Protein AF-A0AAW8TVM4-F1 (afdb_monomer)

Radius of gyration: 11.34 Å; Cα contacts (8 Å, |Δi|>4): 92; chains: 1; bounding box: 29×24×25 Å

pLDDT: mean 86.79, std 11.61, range [40.19, 93.81]

Secondary structure (DSSP, 8-state):
--PEEEEEEETTEEEEEEEES-HHHHHHHHHHHHHHTT-GGGGGGEEEEETTEEEESS-----

Solvent-accessible surface area (backbone atoms only — not comparable to full-atom values): 3850 Å² total; per-residue (Å²): 133,90,55,35,43,30,29,31,57,56,94,91,37,80,45,81,72,50,71,32,87,47,77,85,52,46,57,64,55,47,51,51,52,25,54,78,68,73,38,62,89,43,49,85,37,27,33,34,34,53,99,87,44,80,42,67,72,52,75,78,80,87,125

Organism: NCBI:txid57732

Structure (mmCIF, N/CA/C/O backbone):
data_AF-A0AAW8TVM4-F1
#
_entry.id   AF-A0AAW8TVM4-F1
#
loop_
_atom_site.group_PDB
_atom_site.id
_atom_site.type_symbol
_atom_site.label_atom_id
_atom_site.label_alt_id
_atom_site.label_comp_id
_atom_site.label_asym_id
_atom_site.label_entity_id
_atom_site.label_seq_id
_atom_site.pdbx_PDB_ins_code
_atom_site.Cartn_x
_atom_site.Cartn_y
_atom_site.Cartn_z
_atom_site.occupancy
_atom_site.B_iso_or_equiv
_atom_site.auth_seq_id
_atom_site.auth_comp_id
_atom_site.auth_asym_id
_atom_site.auth_atom_id
_atom_site.pdbx_PDB_model_num
ATOM 1 N N . MET A 1 1 ? -16.045 -4.332 -7.995 1.00 51.19 1 MET A N 1
ATOM 2 C CA . MET A 1 1 ? -14.598 -4.588 -8.130 1.00 51.19 1 MET A CA 1
ATOM 3 C C . MET A 1 1 ? -14.057 -4.782 -6.727 1.00 51.19 1 MET A C 1
ATOM 5 O O . MET A 1 1 ? -14.066 -3.825 -5.965 1.00 51.19 1 MET A O 1
ATOM 9 N N . ASN A 1 2 ? -13.708 -6.016 -6.362 1.00 67.38 2 ASN A N 1
ATOM 10 C CA . ASN A 1 2 ? -13.119 -6.349 -5.059 1.00 67.38 2 ASN A CA 1
ATOM 11 C C . ASN A 1 2 ? -11.595 -6.225 -5.174 1.00 67.38 2 ASN A C 1
ATOM 13 O O . ASN A 1 2 ? -10.897 -7.229 -5.179 1.00 67.38 2 ASN A O 1
ATOM 17 N N . GLY A 1 3 ? -11.113 -5.001 -5.382 1.00 82.69 3 GLY A N 1
ATOM 18 C CA . GLY A 1 3 ? -9.684 -4.722 -5.485 1.00 82.69 3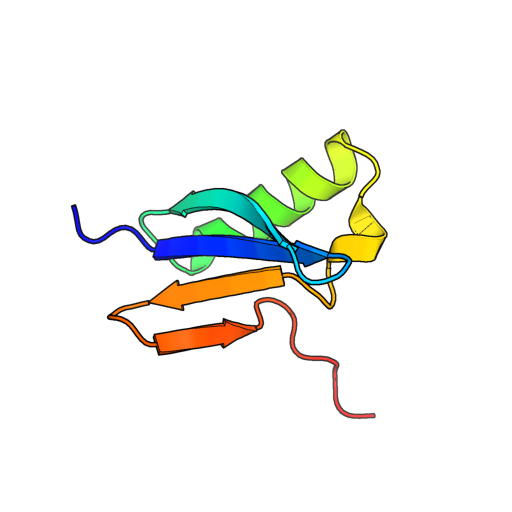 GLY A CA 1
ATOM 19 C C . GLY A 1 3 ? -9.073 -4.458 -4.111 1.00 82.69 3 GLY A C 1
ATOM 20 O O . GLY A 1 3 ? -9.718 -3.878 -3.235 1.00 82.69 3 GLY A O 1
ATOM 21 N N . ILE A 1 4 ? -7.826 -4.869 -3.933 1.00 91.69 4 ILE A N 1
ATOM 22 C CA . ILE A 1 4 ? -7.028 -4.639 -2.735 1.00 91.69 4 ILE A CA 1
ATOM 23 C C . ILE A 1 4 ? -6.402 -3.255 -2.847 1.00 91.69 4 ILE A C 1
ATOM 25 O O . ILE A 1 4 ? -5.609 -2.989 -3.746 1.00 91.69 4 ILE A O 1
ATOM 29 N N . LEU A 1 5 ? -6.769 -2.349 -1.947 1.00 92.38 5 LEU A N 1
ATOM 30 C CA . LEU A 1 5 ? -6.322 -0.959 -2.012 1.00 92.38 5 LEU A CA 1
ATOM 31 C C . LEU A 1 5 ? -5.048 -0.783 -1.195 1.00 92.38 5 LEU A C 1
ATOM 33 O O . LEU A 1 5 ? -5.085 -0.986 0.014 1.00 92.38 5 LEU A O 1
ATOM 37 N N . ALA A 1 6 ? -3.954 -0.332 -1.806 1.00 93.19 6 ALA A N 1
ATOM 38 C CA . ALA A 1 6 ? -2.713 -0.057 -1.090 1.00 93.19 6 ALA A CA 1
ATOM 39 C C . ALA A 1 6 ? -2.394 1.437 -0.987 1.00 93.19 6 ALA A C 1
ATOM 41 O O . ALA A 1 6 ? -2.650 2.234 -1.897 1.00 93.19 6 ALA A O 1
ATOM 42 N N . TYR A 1 7 ? -1.812 1.826 0.144 1.00 93.81 7 TYR A N 1
ATOM 43 C CA . TYR A 1 7 ? -1.448 3.204 0.438 1.00 93.81 7 TYR A CA 1
ATOM 44 C C . TYR A 1 7 ? -0.316 3.303 1.460 1.00 93.81 7 TYR A C 1
ATOM 46 O O . TYR A 1 7 ? -0.156 2.451 2.328 1.00 93.81 7 TYR A O 1
ATOM 54 N N . ALA A 1 8 ? 0.431 4.403 1.408 1.00 93.25 8 ALA A N 1
ATOM 55 C CA . ALA A 1 8 ? 1.410 4.768 2.425 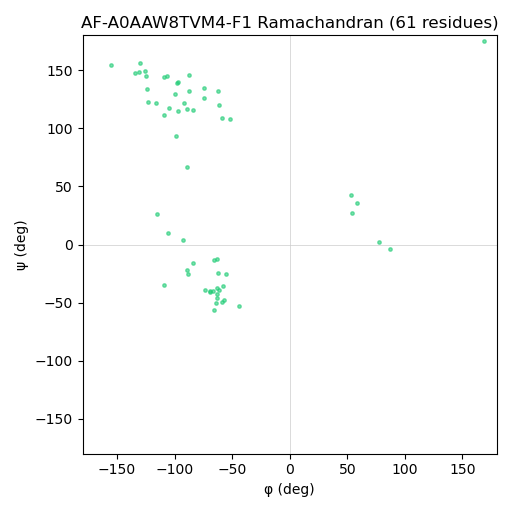1.00 93.25 8 ALA A CA 1
ATOM 56 C C . ALA A 1 8 ? 0.825 5.785 3.418 1.00 93.25 8 ALA A C 1
ATOM 58 O O . ALA A 1 8 ? 0.145 6.732 3.018 1.00 93.25 8 ALA A O 1
ATOM 59 N N . LYS A 1 9 ? 1.106 5.638 4.715 1.00 93.25 9 LYS A N 1
ATOM 60 C CA . LYS A 1 9 ? 0.737 6.606 5.764 1.00 93.25 9 LYS A CA 1
ATOM 61 C C . LYS A 1 9 ? 1.924 7.507 6.106 1.00 93.25 9 LYS A 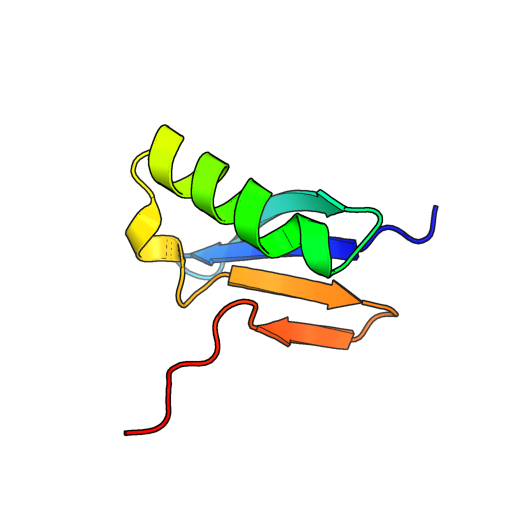C 1
ATOM 63 O O . LYS A 1 9 ? 2.724 7.177 6.972 1.00 93.25 9 LYS A O 1
ATOM 68 N N . ILE A 1 10 ? 2.022 8.669 5.465 1.00 90.69 10 ILE A N 1
ATOM 69 C CA . ILE A 1 10 ? 3.150 9.599 5.634 1.00 90.69 10 ILE A CA 1
ATOM 70 C C . ILE A 1 10 ? 2.650 10.911 6.240 1.00 90.69 10 ILE A C 1
ATOM 72 O O . ILE A 1 10 ? 1.767 11.563 5.684 1.00 90.69 10 ILE A O 1
ATOM 76 N N . GLY A 1 11 ? 3.192 11.301 7.399 1.00 86.44 11 GLY A N 1
ATOM 77 C CA . GLY A 1 11 ? 2.851 12.573 8.055 1.00 86.44 11 GLY A CA 1
ATOM 78 C C . GLY A 1 11 ? 1.358 12.732 8.377 1.00 86.44 11 GLY A C 1
ATOM 79 O O . GLY A 1 11 ? 0.806 13.818 8.220 1.00 86.44 11 GLY A O 1
ATOM 80 N N . GLY A 1 12 ? 0.679 11.639 8.746 1.00 86.56 12 GLY A N 1
ATOM 81 C CA . GLY A 1 12 ? -0.762 11.630 9.034 1.00 86.56 12 GLY A CA 1
ATOM 82 C C . GLY A 1 12 ? -1.672 11.639 7.798 1.00 86.56 12 GLY A C 1
ATOM 83 O O . GLY A 1 12 ? -2.892 11.635 7.947 1.00 86.56 12 GLY A O 1
ATOM 84 N N . LYS A 1 13 ? -1.114 11.617 6.580 1.00 90.31 13 LYS A N 1
ATOM 85 C CA . LYS A 1 13 ? -1.868 11.527 5.323 1.00 90.31 13 LYS A CA 1
ATOM 86 C C . LYS A 1 13 ? -1.742 10.140 4.703 1.00 90.31 13 LYS A C 1
ATOM 88 O O . LYS A 1 13 ? -0.683 9.518 4.769 1.00 90.31 13 LYS A O 1
ATOM 93 N N . LYS A 1 14 ? -2.822 9.674 4.070 1.00 92.62 14 LYS A N 1
ATOM 94 C CA . LYS A 1 14 ? -2.815 8.464 3.239 1.00 92.62 14 LYS A CA 1
ATOM 95 C C . LYS A 1 14 ? -2.454 8.854 1.808 1.00 92.62 14 LYS A C 1
ATOM 97 O O . LYS A 1 14 ? -3.198 9.601 1.179 1.00 92.62 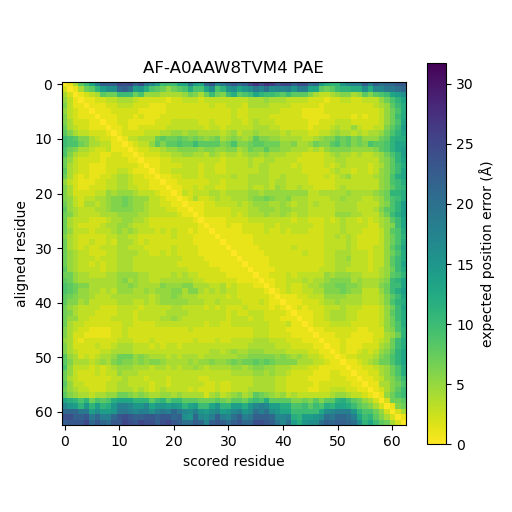14 LYS A O 1
ATOM 102 N N . GLN A 1 15 ? -1.333 8.352 1.310 1.00 92.50 15 GLN A N 1
ATOM 103 C CA . GLN A 1 15 ? -0.955 8.437 -0.094 1.00 92.50 15 GLN A CA 1
ATOM 104 C C . GLN A 1 15 ? -1.332 7.149 -0.799 1.00 92.50 15 GLN A C 1
ATOM 106 O O . GLN A 1 15 ? -0.776 6.099 -0.498 1.00 92.50 15 GLN A O 1
ATOM 111 N N . PHE A 1 16 ? -2.269 7.244 -1.735 1.00 91.44 16 PHE A N 1
ATOM 112 C CA . PHE A 1 16 ? -2.668 6.121 -2.571 1.00 91.44 16 PHE A CA 1
ATOM 113 C C . PHE A 1 16 ? -1.487 5.637 -3.420 1.00 91.44 16 PHE A C 1
ATOM 115 O O . PHE A 1 16 ? -0.793 6.455 -4.027 1.00 91.44 16 PHE A O 1
ATOM 122 N N . LEU A 1 17 ? -1.263 4.323 -3.429 1.00 90.44 17 LEU A N 1
ATOM 123 C CA . LEU A 1 17 ? -0.206 3.674 -4.208 1.00 90.44 17 LEU A CA 1
ATOM 124 C C . LEU A 1 17 ? -0.784 2.868 -5.371 1.00 90.44 17 LEU A C 1
ATOM 126 O O . LEU A 1 17 ? -0.189 2.847 -6.441 1.00 90.44 17 LEU A O 1
ATOM 130 N N . GLY A 1 18 ? -1.952 2.251 -5.186 1.00 90.69 18 GLY A N 1
ATOM 131 C CA . GLY A 1 18 ? -2.585 1.463 -6.237 1.00 90.69 18 GLY A CA 1
ATOM 132 C C . GLY A 1 18 ? -3.762 0.636 -5.744 1.00 90.69 18 GLY A C 1
ATOM 133 O O . GLY A 1 18 ? -4.084 0.605 -4.553 1.00 90.69 18 GLY A O 1
ATOM 134 N N . THR A 1 19 ? -4.429 -0.020 -6.688 1.00 91.75 19 THR A N 1
ATOM 135 C CA . THR A 1 19 ? -5.413 -1.073 -6.423 1.00 91.75 19 THR A CA 1
ATOM 136 C C . THR A 1 19 ? -4.967 -2.319 -7.169 1.00 91.75 19 THR A C 1
ATOM 138 O O . THR A 1 19 ? -4.602 -2.210 -8.334 1.00 91.75 19 THR A O 1
ATOM 141 N N . PHE A 1 20 ? -4.992 -3.461 -6.495 1.00 90.56 20 PHE A N 1
ATOM 142 C CA . PHE A 1 20 ? -4.435 -4.722 -6.977 1.00 90.56 20 PHE A CA 1
ATOM 143 C C . PHE A 1 20 ? -5.497 -5.814 -6.937 1.00 90.56 20 PHE A C 1
ATOM 145 O O . PHE A 1 20 ? -6.373 -5.792 -6.071 1.00 90.56 20 PHE A O 1
ATOM 152 N N . ASP A 1 21 ? -5.416 -6.776 -7.847 1.00 88.75 21 ASP A N 1
ATOM 153 C CA . ASP A 1 21 ? -6.351 -7.903 -7.890 1.00 88.75 21 ASP A CA 1
ATOM 154 C C . ASP A 1 21 ? -5.874 -9.091 -7.033 1.00 88.75 21 ASP A C 1
ATOM 156 O O . ASP A 1 21 ? -6.697 -9.885 -6.573 1.00 88.75 21 ASP A O 1
ATOM 160 N N . SER A 1 22 ? -4.568 -9.181 -6.746 1.00 87.81 22 SER A N 1
ATOM 161 C CA . SER A 1 22 ? -3.967 -10.220 -5.904 1.00 87.81 22 SER A CA 1
ATOM 162 C C . SER A 1 22 ? -2.974 -9.660 -4.884 1.00 87.81 22 SER A C 1
ATOM 164 O O . SER A 1 22 ? -2.270 -8.691 -5.159 1.00 87.81 22 SER A O 1
ATOM 166 N N . ILE A 1 23 ? -2.875 -10.301 -3.711 1.00 86.31 23 ILE A N 1
ATOM 167 C CA . ILE A 1 23 ? -1.905 -9.945 -2.657 1.00 86.31 23 ILE A CA 1
ATOM 168 C C . ILE A 1 23 ? -0.468 -10.137 -3.153 1.00 86.31 23 ILE A C 1
ATOM 170 O O . ILE A 1 23 ? 0.400 -9.318 -2.845 1.00 86.31 23 ILE A O 1
ATOM 174 N N . ASP A 1 24 ? -0.231 -11.185 -3.945 1.00 87.56 24 ASP A N 1
ATOM 175 C CA . ASP A 1 24 ? 1.088 -11.523 -4.490 1.00 87.56 24 ASP A CA 1
ATOM 176 C C . ASP A 1 24 ? 1.653 -10.427 -5.409 1.00 87.56 24 ASP A C 1
ATOM 178 O O . ASP A 1 24 ? 2.868 -10.298 -5.544 1.00 87.56 24 ASP A O 1
ATOM 182 N N . GLU A 1 25 ? 0.785 -9.604 -6.005 1.00 89.31 25 GLU A N 1
ATOM 183 C CA . GLU A 1 25 ? 1.169 -8.523 -6.921 1.00 89.31 25 GLU A CA 1
ATOM 184 C C . GLU A 1 25 ? 1.463 -7.205 -6.186 1.00 89.31 25 GLU A C 1
ATOM 186 O O . GLU A 1 25 ? 2.274 -6.406 -6.650 1.00 89.31 25 GLU A O 1
ATOM 191 N N . ILE A 1 26 ? 0.885 -6.996 -4.995 1.00 90.88 26 ILE A N 1
ATOM 192 C CA . ILE A 1 26 ? 0.986 -5.729 -4.247 1.00 90.88 26 ILE A CA 1
ATOM 193 C C . ILE A 1 26 ? 2.440 -5.377 -3.947 1.00 90.88 26 ILE A C 1
ATOM 195 O O . ILE A 1 26 ? 2.872 -4.246 -4.159 1.00 90.88 26 ILE A O 1
ATOM 199 N N . ARG A 1 27 ? 3.198 -6.336 -3.407 1.00 90.31 27 ARG A N 1
ATOM 200 C CA . ARG A 1 27 ? 4.573 -6.097 -2.964 1.00 90.31 27 ARG A CA 1
ATOM 201 C C . ARG A 1 27 ? 5.523 -5.757 -4.116 1.00 90.31 27 ARG A C 1
ATOM 203 O O . ARG A 1 27 ? 6.128 -4.693 -4.029 1.00 90.31 27 ARG A O 1
ATOM 210 N N . PRO A 1 28 ? 5.671 -6.584 -5.170 1.00 92.00 28 PRO A N 1
ATOM 211 C CA . PRO A 1 28 ? 6.602 -6.275 -6.254 1.00 92.00 28 PRO A CA 1
ATOM 212 C C . PRO A 1 28 ? 6.249 -4.971 -6.982 1.00 92.00 28 PRO A C 1
ATOM 214 O O . PRO A 1 28 ? 7.150 -4.191 -7.288 1.00 92.00 28 PRO A O 1
ATOM 217 N N . GLU A 1 29 ? 4.963 -4.684 -7.206 1.00 92.12 29 GLU A N 1
ATOM 218 C CA . GLU A 1 29 ? 4.554 -3.441 -7.869 1.00 92.12 29 GLU A CA 1
ATOM 219 C C . GLU A 1 29 ? 4.800 -2.204 -6.999 1.00 92.12 29 GLU A C 1
ATOM 221 O O . GLU A 1 29 ? 5.265 -1.172 -7.493 1.00 92.12 29 GLU A O 1
ATOM 226 N N . ILE A 1 30 ? 4.541 -2.291 -5.691 1.00 92.44 30 ILE A N 1
ATOM 227 C CA . ILE A 1 30 ? 4.844 -1.190 -4.775 1.00 92.44 30 ILE A CA 1
ATOM 228 C C . ILE A 1 30 ? 6.346 -1.013 -4.604 1.00 92.44 30 ILE A C 1
ATOM 230 O O . ILE A 1 30 ? 6.796 0.129 -4.618 1.00 92.44 30 ILE A O 1
ATOM 234 N N . ASP A 1 31 ? 7.128 -2.085 -4.491 1.00 91.44 31 ASP A N 1
ATOM 235 C CA . ASP A 1 31 ? 8.590 -1.999 -4.421 1.00 91.44 31 ASP A CA 1
ATOM 236 C C . ASP A 1 31 ? 9.137 -1.267 -5.654 1.00 91.44 31 ASP A C 1
ATOM 238 O O . ASP A 1 31 ? 9.881 -0.295 -5.511 1.00 91.44 31 ASP A O 1
ATOM 242 N N . GLN A 1 32 ? 8.679 -1.638 -6.854 1.00 91.50 32 GLN A N 1
ATOM 243 C CA . GLN A 1 32 ? 9.063 -0.968 -8.095 1.00 91.50 32 GLN A CA 1
ATOM 244 C C . GLN A 1 32 ? 8.612 0.500 -8.127 1.00 91.50 32 GLN A C 1
ATOM 246 O O . GLN A 1 32 ? 9.381 1.376 -8.527 1.00 91.50 32 GLN A O 1
ATOM 251 N N . HIS A 1 33 ? 7.390 0.802 -7.678 1.00 90.19 33 HIS A N 1
ATOM 252 C CA . HIS A 1 33 ? 6.890 2.175 -7.596 1.00 90.19 33 HIS A CA 1
ATOM 253 C C . HIS A 1 33 ? 7.717 3.024 -6.619 1.00 90.19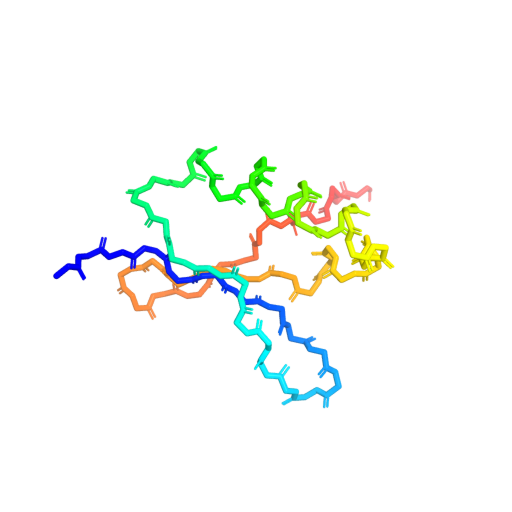 33 HIS A C 1
ATOM 255 O O . HIS A 1 33 ? 8.106 4.153 -6.927 1.00 90.19 33 HIS A O 1
ATOM 261 N N . LEU A 1 34 ? 8.007 2.496 -5.430 1.00 91.12 34 LEU A N 1
ATOM 262 C CA . LEU A 1 34 ? 8.796 3.186 -4.416 1.00 91.12 34 LEU A CA 1
ATOM 263 C C . LEU A 1 34 ? 10.242 3.374 -4.871 1.00 91.12 34 LEU A C 1
ATOM 265 O O . LEU A 1 34 ? 10.789 4.453 -4.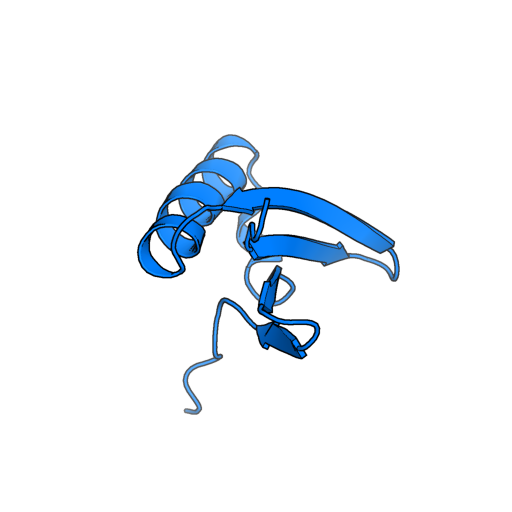655 1.00 91.12 34 LEU A O 1
ATOM 269 N N . GLU A 1 35 ? 10.847 2.386 -5.524 1.00 92.38 35 GLU A N 1
ATOM 270 C CA . GLU A 1 35 ? 12.192 2.499 -6.087 1.00 92.38 35 GLU A CA 1
ATOM 271 C C . GLU A 1 35 ? 12.245 3.554 -7.199 1.00 92.38 35 GLU A C 1
ATOM 273 O O . GLU A 1 35 ? 13.044 4.490 -7.121 1.00 92.38 35 GLU A O 1
ATOM 278 N N . PHE A 1 36 ? 11.328 3.488 -8.171 1.00 92.00 36 PHE A N 1
ATOM 279 C CA . PHE A 1 36 ? 11.250 4.437 -9.287 1.00 92.00 36 PHE A CA 1
ATOM 280 C C . PHE A 1 36 ? 11.085 5.889 -8.815 1.00 92.00 36 PHE A C 1
ATOM 282 O O . PHE A 1 36 ? 11.648 6.81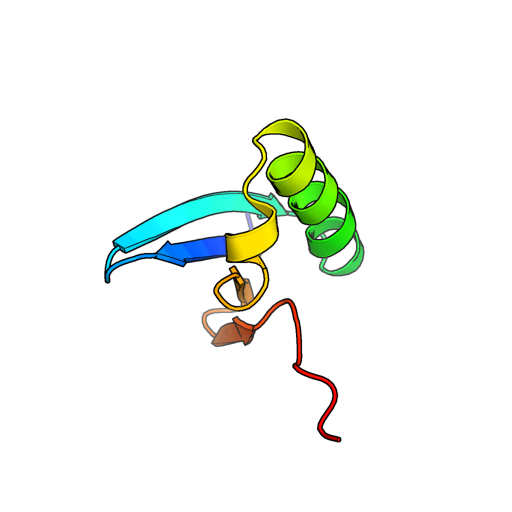7 -9.395 1.00 92.00 36 PHE A O 1
ATOM 289 N N . HIS A 1 37 ? 10.337 6.097 -7.729 1.00 88.75 37 HIS A N 1
ATOM 290 C CA . HIS A 1 37 ? 10.114 7.415 -7.140 1.00 88.75 37 HIS A CA 1
ATOM 291 C C . HIS A 1 37 ? 11.101 7.787 -6.021 1.00 88.75 37 HIS A C 1
ATOM 293 O O . HIS A 1 37 ? 10.938 8.849 -5.417 1.00 88.75 37 HIS A O 1
ATOM 299 N N . ASN A 1 38 ? 12.106 6.951 -5.740 1.00 90.19 38 ASN A N 1
ATOM 300 C CA . ASN A 1 38 ? 13.078 7.122 -4.656 1.00 90.19 38 ASN A CA 1
ATOM 301 C C . ASN A 1 38 ? 12.423 7.345 -3.271 1.00 90.19 38 ASN A C 1
ATOM 303 O O . ASN A 1 38 ? 12.812 8.207 -2.481 1.00 90.19 38 ASN A O 1
ATOM 307 N N . LYS A 1 39 ? 11.370 6.571 -2.998 1.00 90.31 39 LYS A N 1
ATOM 308 C CA . LYS A 1 39 ? 10.532 6.581 -1.790 1.00 90.31 39 LYS A CA 1
ATOM 309 C C . LYS A 1 39 ? 10.643 5.279 -0.997 1.00 90.31 39 LYS A C 1
ATOM 311 O O . LYS A 1 39 ? 9.730 4.936 -0.256 1.00 90.31 39 LYS A O 1
ATOM 316 N N . LEU A 1 40 ? 11.761 4.561 -1.099 1.00 87.88 40 LEU A N 1
ATOM 317 C CA . LEU A 1 40 ? 11.995 3.328 -0.332 1.00 87.88 40 LEU A CA 1
ATOM 318 C C . LEU A 1 40 ? 11.841 3.528 1.187 1.00 87.88 40 LEU A C 1
ATOM 320 O O . LEU A 1 40 ? 11.453 2.605 1.894 1.00 87.88 40 LEU A O 1
ATOM 324 N N . SER A 1 41 ? 12.042 4.748 1.695 1.00 89.12 41 SER A N 1
ATOM 325 C CA . SER A 1 41 ? 11.772 5.111 3.095 1.00 89.12 41 SER A CA 1
ATOM 326 C C . SER A 1 41 ? 10.298 5.006 3.507 1.00 89.12 41 SER A C 1
ATOM 328 O O . SER A 1 41 ? 9.988 5.071 4.694 1.00 89.12 41 SER A O 1
ATOM 330 N N . TRP A 1 42 ? 9.376 4.861 2.551 1.00 90.75 42 TRP A N 1
ATOM 331 C CA . TRP A 1 42 ? 7.946 4.713 2.810 1.00 90.75 42 TRP A CA 1
ATOM 332 C C . TRP A 1 42 ? 7.552 3.272 3.118 1.00 90.75 42 TRP A C 1
ATOM 334 O O . TRP A 1 42 ? 6.473 3.080 3.669 1.00 90.75 42 TRP A O 1
ATOM 344 N N . THR A 1 43 ? 8.412 2.293 2.813 1.00 90.12 43 THR A N 1
ATOM 345 C CA . THR A 1 43 ? 8.175 0.856 3.040 1.00 90.12 43 THR A CA 1
ATOM 346 C C . THR A 1 43 ? 7.562 0.536 4.416 1.00 90.12 43 THR A C 1
ATOM 348 O O . THR A 1 43 ? 6.467 -0.024 4.430 1.00 90.12 43 THR A O 1
ATOM 351 N N . PRO A 1 44 ? 8.094 0.975 5.579 1.00 90.44 44 PRO A N 1
ATOM 352 C CA . PRO A 1 44 ? 7.494 0.643 6.883 1.00 90.44 44 PRO A CA 1
ATOM 353 C C . PRO A 1 44 ? 6.103 1.260 7.112 1.00 90.44 44 PRO A C 1
ATOM 355 O O . PRO A 1 44 ? 5.388 0.882 8.042 1.00 90.44 44 PRO A O 1
ATOM 358 N N . PHE A 1 45 ? 5.710 2.218 6.272 1.00 92.75 45 PHE A N 1
ATOM 359 C CA . PHE A 1 45 ? 4.441 2.929 6.340 1.00 92.75 45 PHE A CA 1
ATOM 360 C C . PHE A 1 45 ? 3.451 2.489 5.259 1.00 92.75 45 PHE A C 1
ATOM 362 O O . PHE A 1 45 ? 2.435 3.166 5.085 1.00 92.75 45 PHE A O 1
ATOM 369 N N . VAL A 1 46 ? 3.722 1.410 4.519 1.00 93.12 46 VAL A N 1
ATOM 370 C CA . VAL A 1 46 ? 2.803 0.885 3.503 1.00 93.12 46 VAL A CA 1
ATOM 371 C C . VAL A 1 46 ? 1.807 -0.094 4.113 1.00 93.12 46 VAL A C 1
ATOM 373 O O . VAL A 1 46 ? 2.168 -1.038 4.818 1.00 93.12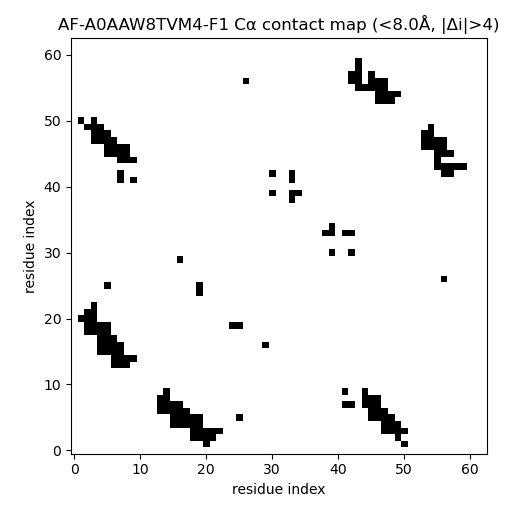 46 VAL A O 1
ATOM 376 N N . TYR A 1 47 ? 0.542 0.121 3.773 1.00 93.50 47 TYR A N 1
ATOM 377 C CA . TYR A 1 47 ? -0.595 -0.682 4.187 1.00 93.50 47 TYR A CA 1
ATOM 378 C C . TYR A 1 47 ? -1.442 -1.063 2.976 1.00 93.50 47 TYR A C 1
ATOM 380 O O . TYR A 1 47 ? -1.458 -0.350 1.970 1.00 93.50 47 TYR A O 1
ATOM 388 N N . PHE A 1 48 ? -2.195 -2.149 3.099 1.00 93.44 48 PHE A N 1
ATOM 389 C CA . PHE A 1 48 ? -3.223 -2.530 2.142 1.00 93.44 48 PHE A CA 1
ATOM 390 C C . PHE A 1 48 ? -4.540 -2.875 2.844 1.00 93.44 48 PHE A C 1
ATOM 392 O O . PHE A 1 48 ? -4.550 -3.332 3.985 1.00 93.44 48 PHE A O 1
ATOM 399 N N . LEU A 1 49 ? -5.658 -2.606 2.171 1.00 92.19 49 LEU A N 1
ATOM 400 C CA . LEU A 1 49 ? -7.016 -2.891 2.623 1.00 92.19 49 LEU A CA 1
ATOM 401 C C . LEU A 1 49 ? -7.562 -4.094 1.865 1.00 92.19 49 LEU A C 1
ATOM 403 O O . LEU A 1 49 ? -7.764 -4.020 0.652 1.00 92.19 49 LEU A O 1
ATOM 407 N N . LEU A 1 50 ? -7.853 -5.162 2.596 1.00 89.50 50 LEU A N 1
ATOM 408 C CA . LEU A 1 50 ? -8.451 -6.389 2.089 1.00 89.50 50 LEU A CA 1
ATOM 409 C C . LEU A 1 50 ? -9.735 -6.659 2.876 1.00 89.50 50 LEU A C 1
ATOM 411 O O . LEU A 1 50 ? -9.706 -6.740 4.097 1.00 89.50 50 LEU A O 1
ATOM 415 N N . ASN A 1 51 ? -10.874 -6.766 2.186 1.00 87.56 51 ASN A N 1
ATOM 416 C CA . ASN A 1 51 ? -12.186 -7.029 2.804 1.00 87.56 51 ASN A CA 1
ATOM 417 C C . ASN A 1 51 ? -12.586 -6.057 3.938 1.00 87.56 51 ASN A C 1
ATOM 419 O O . ASN A 1 51 ? -13.368 -6.406 4.817 1.00 87.56 51 ASN A O 1
ATOM 423 N N . GLY A 1 52 ? -12.082 -4.818 3.906 1.00 86.25 52 GLY A N 1
ATOM 424 C CA . GLY A 1 52 ? -12.335 -3.806 4.939 1.00 86.25 52 GLY A CA 1
ATOM 425 C C . GLY A 1 52 ? -11.362 -3.845 6.121 1.00 86.25 52 GLY A C 1
ATOM 426 O O . GLY A 1 52 ? -11.410 -2.952 6.965 1.00 86.25 52 GLY A O 1
ATOM 427 N N . GLU A 1 53 ? -10.452 -4.816 6.151 1.00 90.81 53 GLU A N 1
ATOM 428 C CA . GLU A 1 53 ? -9.380 -4.927 7.137 1.00 90.81 53 GLU A CA 1
ATOM 429 C C . GLU A 1 53 ? -8.070 -4.352 6.581 1.00 90.81 53 GLU A C 1
ATOM 431 O O . GLU A 1 53 ? -7.750 -4.514 5.402 1.00 90.81 53 GLU A O 1
ATOM 436 N N . GLU A 1 54 ? -7.325 -3.632 7.423 1.00 92.31 54 GLU A N 1
ATOM 437 C CA . GLU A 1 54 ? -6.054 -2.994 7.067 1.00 92.31 54 GLU A CA 1
ATOM 438 C C . GLU A 1 54 ? -4.876 -3.846 7.551 1.00 92.31 54 GLU A C 1
ATOM 440 O O . GLU A 1 54 ? -4.783 -4.172 8.733 1.00 92.31 54 GLU A O 1
ATOM 445 N N . TYR A 1 55 ? -3.933 -4.120 6.655 1.00 91.44 55 TYR A N 1
ATOM 446 C CA . TYR A 1 55 ? -2.732 -4.903 6.928 1.00 91.44 55 TYR A CA 1
ATOM 447 C C . TYR A 1 55 ? -1.482 -4.108 6.556 1.00 91.44 55 TYR A C 1
ATOM 449 O O . TYR A 1 55 ? -1.486 -3.348 5.587 1.00 91.44 55 TYR A O 1
ATOM 457 N N . LYS A 1 56 ? -0.393 -4.276 7.315 1.00 91.88 56 LYS A N 1
ATOM 458 C CA . LYS A 1 56 ? 0.929 -3.771 6.915 1.00 91.88 56 LYS A CA 1
ATOM 459 C C . LYS A 1 56 ? 1.490 -4.651 5.804 1.00 91.88 56 LYS A C 1
ATOM 461 O O . LYS A 1 56 ? 1.455 -5.872 5.920 1.00 91.88 56 LYS A O 1
ATOM 466 N N . LEU A 1 57 ? 2.041 -4.031 4.762 1.00 90.25 57 LEU A N 1
ATOM 467 C CA . LEU A 1 57 ? 2.655 -4.772 3.657 1.00 90.25 57 LEU A CA 1
ATOM 468 C C . LEU A 1 57 ? 4.008 -5.376 4.048 1.00 90.25 57 LEU A C 1
ATOM 470 O O . LEU A 1 57 ? 4.323 -6.502 3.676 1.00 90.25 57 LEU A O 1
ATOM 474 N N . TYR A 1 58 ? 4.792 -4.628 4.820 1.00 86.81 58 TYR A N 1
ATOM 475 C CA . TYR A 1 58 ? 6.093 -5.058 5.311 1.00 86.81 58 TYR A CA 1
ATOM 476 C C . TYR A 1 58 ? 5.962 -5.297 6.810 1.00 86.81 58 TYR A C 1
ATOM 478 O O . TYR A 1 58 ? 5.734 -4.362 7.583 1.00 86.81 58 TYR A O 1
ATOM 486 N N . MET A 1 59 ? 6.058 -6.559 7.215 1.00 77.69 59 MET A N 1
ATOM 487 C CA . MET A 1 59 ? 6.300 -6.890 8.611 1.00 77.69 59 MET A CA 1
ATOM 488 C C . MET A 1 59 ? 7.773 -6.587 8.886 1.00 77.69 59 MET A C 1
ATOM 490 O O . MET A 1 59 ? 8.641 -7.018 8.127 1.00 77.69 59 MET A O 1
ATOM 494 N N . GLU A 1 60 ? 8.053 -5.786 9.914 1.00 65.00 60 GLU A N 1
ATOM 495 C CA . GLU A 1 60 ? 9.405 -5.742 10.466 1.00 65.00 60 GLU A CA 1
ATOM 496 C C . GLU A 1 60 ? 9.687 -7.154 10.980 1.00 65.00 60 GLU A C 1
ATOM 498 O O . GLU A 1 60 ? 8.916 -7.666 11.790 1.00 65.00 60 GLU A O 1
ATOM 503 N N . ASP A 1 61 ? 10.725 -7.803 10.449 1.00 53.31 61 ASP A N 1
ATOM 504 C CA . ASP A 1 61 ? 11.264 -9.033 11.028 1.00 53.31 61 ASP A CA 1
ATOM 505 C C . ASP A 1 61 ? 11.532 -8.727 12.512 1.00 53.31 61 ASP A C 1
ATOM 507 O O . ASP A 1 61 ? 12.404 -7.909 12.829 1.00 53.31 61 ASP A O 1
ATOM 511 N N . GLU A 1 62 ? 10.718 -9.289 13.413 1.00 43.00 62 GLU A N 1
ATOM 512 C CA . GLU A 1 62 ? 10.977 -9.240 14.850 1.00 43.00 62 GLU A CA 1
ATOM 513 C C . GLU A 1 62 ? 12.342 -9.890 15.074 1.00 43.00 62 GLU A C 1
ATOM 515 O O . GLU A 1 62 ? 12.518 -11.092 14.870 1.00 43.00 62 GLU A O 1
ATOM 520 N N . LYS A 1 63 ? 13.325 -9.062 15.417 1.00 40.19 63 LYS A N 1
ATOM 521 C CA . LYS A 1 63 ? 14.699 -9.478 15.668 1.00 40.19 63 LYS A CA 1
ATOM 522 C C . LYS A 1 63 ? 14.903 -9.8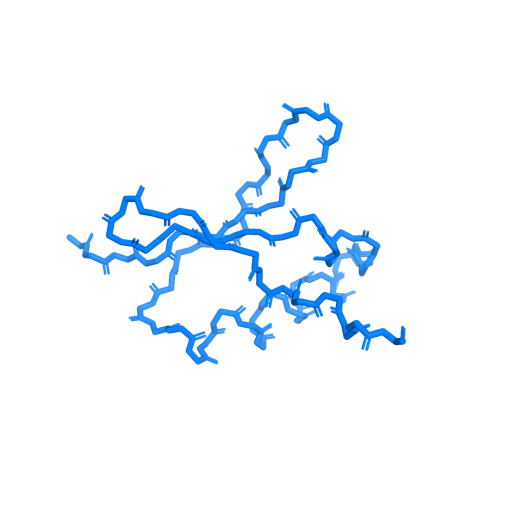63 17.125 1.00 40.19 63 LYS A C 1
ATOM 524 O O . LYS A 1 63 ? 14.377 -9.131 17.994 1.00 40.19 63 LYS A O 1
#

Foldseek 3Di:
DQWKWKFFCDPNDTHTDDTHPDLVPVVVSSVVVCVVVVNPVRQQRMWIAHPNDIDRNDDDPPD

Sequence (63 aa):
MNGILAYAKIGGKKQFLGTFDSIDEIRPEIDQHLEFHNKLSWTPFVYFLLNGEEYKLYMEDEK

Mean predicted aligned error: 4.75 Å

Nearest PDB structures (foldseek):
  6msp-assembly1_A  TM=5.211E-01  e=2.804E-01  synthetic construct
  7jgu-assembly1_A  TM=6.586E-01  e=1.899E+00  Caldanaerobacter subterraneus subsp. tengcongensis MB4
  1y8x-assembly1_B  TM=4.731E-01  e=2.167E+00  Homo sapiens